Protein AF-A0A8C4JQ48-F1 (afdb_monomer_lite)

Radius of gyration: 20.85 Å; chains: 1; bounding box: 27×43×63 Å

Structure (mmCIF, N/CA/C/O backbone):
data_AF-A0A8C4JQ48-F1
#
_entry.id   AF-A0A8C4JQ48-F1
#
loop_
_atom_site.group_PDB
_atom_site.id
_atom_site.type_symbol
_atom_site.label_atom_id
_atom_site.label_alt_id
_atom_site.label_comp_id
_atom_site.label_asym_id
_atom_site.label_entity_id
_atom_site.label_seq_id
_atom_site.pdbx_PDB_ins_code
_atom_site.Cartn_x
_atom_site.Cartn_y
_atom_site.Cartn_z
_atom_site.occupancy
_atom_site.B_iso_or_equiv
_atom_site.auth_seq_id
_atom_site.auth_comp_id
_atom_site.auth_asym_id
_atom_site.auth_atom_id
_atom_site.pdbx_PDB_model_num
ATOM 1 N N . GLN A 1 1 ? 20.468 0.243 7.714 1.00 44.59 1 GLN A N 1
ATOM 2 C CA . GLN A 1 1 ? 19.824 -0.899 7.037 1.00 44.59 1 GLN A CA 1
ATOM 3 C C . GLN A 1 1 ? 18.328 -0.623 7.092 1.00 44.59 1 GLN A C 1
ATOM 5 O O . GLN A 1 1 ? 17.706 -0.968 8.077 1.00 44.59 1 GLN A O 1
ATOM 10 N N . GLU A 1 2 ? 17.791 0.122 6.127 1.00 49.66 2 GLU A N 1
ATOM 11 C CA . GLU A 1 2 ? 16.360 0.512 6.069 1.00 49.66 2 GLU A CA 1
ATOM 12 C C . GLU A 1 2 ? 15.793 0.318 4.651 1.00 49.66 2 GLU A C 1
ATOM 14 O O . GLU A 1 2 ? 14.611 0.039 4.480 1.00 49.66 2 GLU A O 1
A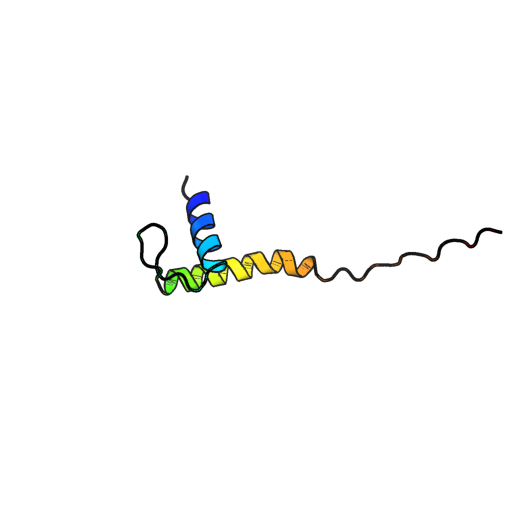TOM 19 N N . GLU A 1 3 ? 16.643 0.384 3.618 1.00 52.59 3 GLU A N 1
ATOM 20 C CA . GLU A 1 3 ? 16.228 0.225 2.217 1.00 52.59 3 GLU A CA 1
ATOM 21 C C . GLU A 1 3 ? 15.595 -1.134 1.901 1.00 52.59 3 GLU A C 1
ATOM 23 O O . GLU A 1 3 ? 14.635 -1.190 1.139 1.00 52.59 3 GLU A O 1
ATOM 28 N N . GLU A 1 4 ? 16.085 -2.229 2.484 1.00 60.03 4 GLU A N 1
ATOM 29 C CA . GLU A 1 4 ? 15.554 -3.567 2.187 1.00 60.03 4 GLU A CA 1
ATOM 30 C C . GLU A 1 4 ? 14.140 -3.763 2.762 1.00 60.03 4 GLU A C 1
ATOM 32 O O . GLU A 1 4 ? 13.269 -4.371 2.136 1.00 60.03 4 GLU A O 1
ATOM 37 N N . GLU A 1 5 ? 13.888 -3.166 3.926 1.00 61.22 5 GLU A N 1
ATOM 38 C CA . GLU A 1 5 ? 12.628 -3.270 4.660 1.00 61.22 5 GLU A CA 1
ATOM 39 C C . GLU A 1 5 ? 11.543 -2.395 4.012 1.00 61.22 5 GLU A C 1
ATOM 41 O O . GLU A 1 5 ? 10.442 -2.869 3.719 1.00 61.22 5 GLU A O 1
ATOM 46 N N . GLY A 1 6 ? 11.896 -1.163 3.622 1.00 66.38 6 GLY A N 1
ATOM 47 C CA . GLY A 1 6 ? 11.003 -0.278 2.871 1.00 66.38 6 GLY A CA 1
ATOM 48 C C . GLY A 1 6 ? 10.623 -0.830 1.491 1.00 66.38 6 GLY A C 1
ATOM 49 O O . GLY A 1 6 ? 9.470 -0.717 1.069 1.00 66.38 6 GLY A O 1
ATOM 50 N N . VAL A 1 7 ? 11.558 -1.483 0.787 1.00 72.19 7 VAL A N 1
ATOM 51 C CA . VAL A 1 7 ? 11.267 -2.140 -0.501 1.00 72.19 7 VAL A CA 1
ATOM 52 C C . VAL A 1 7 ? 10.317 -3.325 -0.311 1.00 72.19 7 VAL A C 1
ATOM 54 O O . VAL A 1 7 ? 9.381 -3.480 -1.100 1.00 72.19 7 VAL A O 1
ATOM 57 N N . SER A 1 8 ? 10.497 -4.118 0.750 1.00 80.19 8 SER A N 1
ATOM 58 C CA . SER A 1 8 ? 9.593 -5.223 1.093 1.00 80.19 8 SER A CA 1
ATOM 59 C C . SER A 1 8 ? 8.175 -4.726 1.397 1.00 80.19 8 SER A C 1
ATOM 61 O O . SER A 1 8 ? 7.202 -5.245 0.843 1.00 80.19 8 SER A O 1
ATOM 63 N N . TYR A 1 9 ? 8.045 -3.654 2.184 1.00 88.69 9 TYR A N 1
ATOM 64 C CA . TYR A 1 9 ? 6.758 -3.050 2.535 1.00 88.69 9 TYR A CA 1
ATOM 65 C C . TYR A 1 9 ? 5.953 -2.637 1.292 1.00 88.69 9 TYR A C 1
ATOM 67 O O . TYR A 1 9 ? 4.820 -3.087 1.089 1.00 88.69 9 TYR A O 1
ATOM 75 N N . PHE A 1 10 ? 6.545 -1.837 0.395 1.00 89.31 10 PHE A N 1
ATOM 76 C CA . PHE A 1 10 ? 5.845 -1.383 -0.812 1.00 89.31 10 PHE A CA 1
ATOM 77 C C . PHE A 1 10 ? 5.616 -2.503 -1.827 1.00 89.31 10 PHE A C 1
ATOM 79 O O . PHE A 1 10 ? 4.612 -2.465 -2.542 1.00 89.31 10 PHE A O 1
ATOM 86 N N . TYR A 1 11 ? 6.489 -3.513 -1.877 1.00 90.19 11 TYR A N 1
ATOM 87 C CA . TYR A 1 11 ? 6.279 -4.700 -2.702 1.00 90.19 11 TYR A CA 1
ATOM 88 C C . TYR A 1 11 ? 5.028 -5.470 -2.268 1.00 90.19 11 TYR A C 1
ATOM 90 O O . TYR A 1 11 ? 4.161 -5.761 -3.097 1.00 90.19 11 TYR A O 1
ATOM 98 N N . VAL A 1 12 ? 4.895 -5.743 -0.967 1.00 92.06 12 VAL A N 1
ATOM 99 C CA . VAL A 1 12 ? 3.733 -6.445 -0.409 1.00 92.06 12 VAL A CA 1
ATOM 100 C C . VAL A 1 12 ? 2.454 -5.645 -0.655 1.00 92.06 12 VAL A C 1
ATOM 102 O O . VAL A 1 12 ? 1.469 -6.204 -1.141 1.00 92.06 12 VAL A O 1
ATOM 105 N N . LEU A 1 13 ? 2.473 -4.328 -0.433 1.00 92.56 13 LEU A N 1
ATOM 106 C CA . LEU A 1 13 ? 1.318 -3.468 -0.713 1.00 92.56 13 LEU A CA 1
ATOM 107 C C . LEU A 1 13 ? 0.960 -3.393 -2.205 1.00 92.56 13 LEU A C 1
ATOM 109 O O . LEU A 1 13 ? -0.217 -3.359 -2.562 1.00 92.56 13 LEU A O 1
ATOM 113 N N . ALA A 1 14 ? 1.954 -3.391 -3.095 1.00 90.19 14 ALA A N 1
ATOM 114 C CA . ALA A 1 14 ? 1.737 -3.386 -4.542 1.00 90.19 14 ALA A CA 1
ATOM 115 C C . ALA A 1 14 ? 1.172 -4.720 -5.071 1.00 90.19 14 ALA A C 1
ATOM 117 O O . ALA A 1 14 ? 0.507 -4.740 -6.123 1.00 90.19 14 ALA A O 1
ATOM 118 N N . ALA A 1 15 ? 1.463 -5.823 -4.373 1.00 89.88 15 ALA A N 1
ATOM 119 C CA . ALA A 1 15 ? 0.955 -7.162 -4.657 1.00 89.88 15 ALA A CA 1
ATOM 120 C C . ALA A 1 15 ? -0.450 -7.395 -4.074 1.00 89.88 15 ALA A C 1
ATOM 122 O O . ALA A 1 15 ? -1.263 -8.065 -4.711 1.00 89.88 15 ALA A O 1
ATOM 123 N N . LEU A 1 16 ? -0.750 -6.814 -2.908 1.00 92.31 16 LEU A N 1
ATOM 124 C CA . LEU A 1 16 ? -1.987 -7.023 -2.150 1.00 92.31 16 LEU A CA 1
ATOM 125 C C . LEU A 1 16 ? -2.703 -5.687 -1.854 1.00 92.31 16 LEU A C 1
ATOM 127 O O . LEU A 1 16 ? -2.713 -5.223 -0.712 1.00 92.31 16 LEU A O 1
ATOM 131 N N . PRO A 1 17 ? -3.348 -5.060 -2.855 1.00 88.62 17 PRO A N 1
ATOM 132 C CA . PRO A 1 17 ? -3.958 -3.735 -2.710 1.00 88.62 17 PRO A CA 1
ATOM 133 C C . PRO A 1 17 ? -5.157 -3.690 -1.747 1.00 88.62 17 P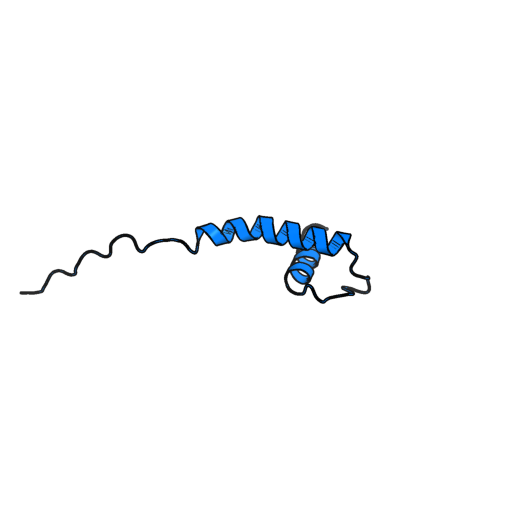RO A C 1
ATOM 135 O O . PRO A 1 17 ? -5.573 -2.601 -1.353 1.00 88.62 17 PRO A O 1
ATOM 138 N N . GLN A 1 18 ? -5.721 -4.843 -1.371 1.00 92.19 18 GLN A N 1
ATOM 139 C CA . GLN A 1 18 ? -6.801 -4.938 -0.386 1.00 92.19 18 GLN A CA 1
ATOM 140 C C . GLN A 1 18 ? -6.335 -4.854 1.078 1.00 92.19 18 GLN A C 1
ATOM 142 O O . GLN A 1 18 ? -7.179 -4.820 1.972 1.00 92.19 18 GLN A O 1
ATOM 147 N N . LEU A 1 19 ? -5.024 -4.848 1.349 1.00 92.44 19 LEU A N 1
ATOM 148 C CA . LEU A 1 19 ? -4.516 -4.744 2.717 1.00 92.44 19 LEU A CA 1
ATOM 149 C C . LEU A 1 19 ? -4.850 -3.379 3.328 1.00 92.44 19 LEU A C 1
ATOM 151 O O . LEU A 1 19 ? -4.523 -2.323 2.785 1.00 92.44 19 LEU A O 1
ATOM 155 N N . THR A 1 20 ? -5.475 -3.415 4.501 1.00 92.38 20 THR A N 1
ATOM 156 C CA . THR A 1 20 ? -5.785 -2.233 5.319 1.00 92.38 20 THR A CA 1
ATOM 157 C C . THR A 1 20 ? -4.783 -2.024 6.450 1.00 92.38 20 THR A C 1
ATOM 159 O O . THR A 1 20 ? -4.723 -0.938 7.018 1.00 92.38 20 THR A O 1
ATOM 162 N N . SER A 1 21 ? -3.989 -3.045 6.769 1.00 93.38 21 SER A N 1
ATOM 163 C CA . SER A 1 21 ? -2.924 -3.018 7.769 1.00 93.38 21 SER A CA 1
ATOM 164 C C . SER A 1 21 ? -1.789 -3.952 7.353 1.00 93.38 21 SER A C 1
ATOM 166 O O . SER A 1 21 ? -2.051 -5.010 6.780 1.00 93.38 21 SER A O 1
ATOM 168 N N . LEU A 1 22 ? -0.551 -3.579 7.660 1.00 89.44 22 LEU A N 1
ATOM 169 C CA . LEU A 1 22 ? 0.656 -4.370 7.436 1.00 89.44 22 LEU A CA 1
ATOM 170 C C . LEU A 1 22 ? 1.627 -4.095 8.589 1.00 89.44 22 LEU A C 1
ATOM 172 O O . LEU A 1 22 ? 1.784 -2.944 8.984 1.00 89.44 22 LEU A O 1
ATOM 176 N N . ASP A 1 23 ? 2.216 -5.156 9.139 1.00 86.50 23 ASP A N 1
ATOM 177 C CA . ASP A 1 23 ? 3.158 -5.108 10.267 1.00 86.50 23 ASP A CA 1
ATOM 178 C C . ASP A 1 23 ? 2.697 -4.208 11.430 1.00 86.50 23 ASP A C 1
ATOM 180 O O . ASP A 1 23 ? 3.292 -3.189 11.771 1.00 86.50 23 ASP A O 1
ATOM 184 N N . PHE A 1 24 ? 1.530 -4.548 11.989 1.00 89.25 24 PHE A N 1
ATOM 185 C CA . PHE A 1 24 ? 0.873 -3.836 13.098 1.00 89.25 24 PHE A CA 1
ATOM 186 C C . PHE A 1 24 ? 0.476 -2.371 12.821 1.00 89.25 24 PHE A C 1
ATOM 188 O O . PHE A 1 24 ? -0.144 -1.738 13.675 1.00 89.25 24 PHE A O 1
ATOM 195 N N . SER A 1 25 ? 0.744 -1.852 11.620 1.00 89.75 25 SER A N 1
ATOM 196 C CA . SER A 1 25 ? 0.451 -0.477 11.212 1.00 89.75 25 SER A CA 1
ATOM 197 C C . SER A 1 25 ? -0.680 -0.417 10.185 1.00 89.75 25 SER A C 1
ATOM 199 O O . SER A 1 25 ? -0.847 -1.313 9.357 1.00 89.75 25 SER A O 1
ATOM 201 N N . ALA A 1 26 ? -1.486 0.646 10.221 1.00 93.88 26 ALA A N 1
ATOM 202 C CA . ALA A 1 26 ? -2.550 0.858 9.241 1.00 93.88 26 ALA A CA 1
ATOM 203 C C . ALA A 1 26 ? -1.976 1.338 7.899 1.00 93.88 26 ALA A C 1
ATOM 205 O O . ALA A 1 26 ? -1.128 2.224 7.861 1.00 93.88 26 ALA A O 1
ATOM 206 N N . VAL A 1 27 ? -2.488 0.800 6.791 1.00 93.81 27 VAL A N 1
ATOM 207 C CA . VAL A 1 27 ? -2.091 1.214 5.440 1.00 93.81 27 VAL A CA 1
ATOM 208 C C . VAL A 1 27 ? -2.806 2.511 5.081 1.00 93.81 27 VAL A C 1
ATOM 210 O O . VAL A 1 27 ? -4.032 2.557 4.890 1.00 93.81 27 VAL A O 1
ATOM 213 N N . THR A 1 28 ? -2.037 3.580 4.933 1.00 94.94 28 THR A N 1
ATOM 214 C CA . THR A 1 28 ? -2.561 4.902 4.605 1.00 94.94 28 THR A CA 1
ATOM 215 C C . THR A 1 28 ? -2.833 5.053 3.107 1.00 94.94 28 THR A C 1
ATOM 217 O O . THR A 1 28 ? -2.479 4.225 2.262 1.00 94.94 28 THR A O 1
ATOM 220 N N . ARG A 1 29 ? -3.494 6.156 2.737 1.00 93.25 29 ARG A N 1
ATOM 221 C CA . ARG A 1 29 ? -3.695 6.507 1.323 1.00 93.25 29 ARG A CA 1
ATOM 222 C C . ARG A 1 29 ? -2.372 6.844 0.628 1.00 93.25 29 ARG A C 1
ATOM 224 O O . ARG A 1 29 ? -2.261 6.614 -0.574 1.00 93.25 29 ARG A O 1
ATOM 231 N N . GLN A 1 30 ? -1.401 7.367 1.377 1.00 92.75 30 GLN A N 1
ATOM 232 C CA . GLN A 1 30 ? -0.068 7.682 0.876 1.00 92.75 30 GLN A CA 1
ATOM 233 C C . GLN A 1 30 ? 0.709 6.400 0.565 1.00 92.75 30 GLN A C 1
ATOM 235 O O . GLN A 1 30 ? 1.246 6.290 -0.531 1.00 92.75 30 GLN A O 1
ATOM 240 N N . ASP A 1 31 ? 0.657 5.395 1.441 1.00 92.50 31 ASP A N 1
ATOM 241 C CA . ASP A 1 31 ? 1.345 4.111 1.230 1.00 92.50 31 ASP A CA 1
ATOM 242 C C . ASP A 1 31 ? 0.872 3.414 -0.047 1.00 92.50 31 ASP A C 1
ATOM 244 O O . ASP A 1 31 ? 1.677 2.942 -0.851 1.00 92.50 31 ASP A O 1
ATOM 248 N N . ARG A 1 32 ? -0.444 3.436 -0.296 1.00 92.69 32 ARG A N 1
ATOM 249 C CA . ARG A 1 32 ? -1.035 2.910 -1.537 1.00 92.69 32 ARG A CA 1
ATOM 250 C C . ARG A 1 32 ? -0.543 3.652 -2.778 1.00 92.69 32 ARG A C 1
ATOM 252 O O . ARG A 1 32 ? -0.271 3.020 -3.797 1.00 92.69 32 ARG A O 1
ATOM 259 N N . ALA A 1 33 ? -0.431 4.979 -2.705 1.00 91.88 33 ALA A N 1
ATOM 260 C CA . ALA A 1 33 ? 0.071 5.785 -3.813 1.00 91.88 33 ALA A CA 1
ATOM 261 C C . ALA A 1 33 ? 1.552 5.486 -4.093 1.00 91.88 33 ALA A C 1
ATOM 263 O O . ALA A 1 33 ? 1.925 5.278 -5.248 1.00 91.88 33 ALA A O 1
ATOM 264 N N . THR A 1 34 ? 2.371 5.380 -3.044 1.00 92.12 34 THR A N 1
ATOM 265 C CA . THR A 1 34 ? 3.792 5.029 -3.148 1.00 92.12 34 THR A CA 1
ATOM 266 C C . THR A 1 34 ? 3.982 3.626 -3.723 1.00 92.12 34 THR A C 1
ATOM 268 O O . THR A 1 34 ? 4.748 3.457 -4.670 1.00 92.12 34 THR A O 1
ATOM 271 N N . ALA A 1 35 ? 3.227 2.631 -3.248 1.00 91.38 35 ALA A N 1
ATOM 272 C CA . ALA A 1 35 ? 3.275 1.262 -3.765 1.00 91.38 35 ALA A CA 1
ATOM 273 C C . ALA A 1 35 ? 2.859 1.178 -5.247 1.00 91.38 35 ALA A C 1
ATOM 275 O O . ALA A 1 35 ? 3.491 0.479 -6.043 1.00 91.38 35 ALA A O 1
ATOM 276 N N . ALA A 1 36 ? 1.828 1.928 -5.655 1.00 89.94 36 ALA A N 1
ATOM 277 C CA . ALA A 1 36 ? 1.403 2.001 -7.053 1.00 89.94 36 ALA A CA 1
ATOM 278 C C . ALA A 1 36 ? 2.466 2.659 -7.951 1.00 89.94 36 ALA A C 1
ATOM 280 O O . ALA A 1 36 ? 2.760 2.150 -9.039 1.00 89.94 36 ALA A O 1
ATOM 281 N N . ALA A 1 37 ? 3.075 3.755 -7.489 1.00 89.50 37 ALA A N 1
ATOM 282 C CA . ALA A 1 37 ? 4.169 4.419 -8.191 1.00 89.50 37 ALA A CA 1
ATOM 283 C C . ALA A 1 37 ? 5.371 3.476 -8.342 1.00 89.50 37 ALA A C 1
ATOM 285 O O . ALA A 1 37 ? 5.841 3.260 -9.463 1.00 89.50 37 ALA A O 1
ATOM 286 N N . TRP A 1 38 ? 5.781 2.821 -7.254 1.00 87.94 38 TRP A N 1
ATOM 287 C CA . TRP A 1 38 ? 6.853 1.829 -7.244 1.00 87.94 38 TRP A CA 1
ATOM 288 C C . TRP A 1 38 ? 6.581 0.693 -8.240 1.00 87.94 38 TRP A C 1
ATOM 290 O O . TRP A 1 38 ? 7.423 0.388 -9.085 1.00 87.94 38 TRP A O 1
ATOM 300 N N . LYS A 1 39 ? 5.366 0.130 -8.251 1.00 86.69 39 LYS A N 1
ATOM 301 C CA . LYS A 1 39 ? 4.960 -0.901 -9.219 1.00 86.69 39 LYS A CA 1
ATOM 302 C C . LYS A 1 39 ? 5.100 -0.426 -10.663 1.00 86.69 39 LYS A C 1
ATOM 304 O O . LYS A 1 39 ? 5.583 -1.176 -11.506 1.00 86.69 39 LYS A O 1
ATOM 309 N N . SER A 1 40 ? 4.696 0.809 -10.961 1.00 86.31 40 SER A N 1
ATOM 310 C CA . SER A 1 40 ? 4.771 1.367 -12.317 1.00 86.31 40 SER A CA 1
ATOM 311 C C . SER A 1 40 ? 6.211 1.605 -12.792 1.00 86.31 40 SER A C 1
ATOM 313 O O . SER A 1 40 ? 6.522 1.348 -13.956 1.00 86.31 40 SER A O 1
ATOM 315 N N . MET A 1 41 ? 7.103 2.028 -11.890 1.00 82.44 41 MET A N 1
ATOM 316 C CA . MET A 1 41 ? 8.529 2.211 -12.171 1.00 82.44 41 MET A CA 1
ATOM 317 C C . MET A 1 41 ? 9.201 0.873 -12.489 1.00 82.44 41 MET A C 1
ATOM 319 O O . MET A 1 41 ? 9.943 0.772 -13.463 1.00 82.44 41 MET A O 1
ATOM 323 N N . ASN A 1 42 ? 8.865 -0.173 -11.732 1.00 77.38 42 ASN A N 1
ATOM 324 C CA . ASN A 1 42 ? 9.423 -1.512 -11.914 1.00 77.38 42 ASN A CA 1
ATOM 325 C C . ASN A 1 42 ? 8.768 -2.286 -13.079 1.00 77.38 42 ASN A C 1
ATOM 327 O O . ASN A 1 42 ? 9.421 -3.086 -13.746 1.00 77.38 42 ASN A O 1
ATOM 331 N N . ALA A 1 43 ? 7.502 -2.012 -13.412 1.00 67.00 43 ALA A N 1
ATOM 332 C CA . ALA A 1 43 ? 6.810 -2.643 -14.541 1.00 67.00 43 ALA A CA 1
ATOM 333 C C . ALA A 1 43 ? 7.393 -2.248 -15.910 1.00 67.00 43 ALA A C 1
ATOM 335 O O . ALA A 1 43 ? 7.316 -3.032 -16.861 1.00 67.00 43 ALA A O 1
ATOM 336 N N . LYS A 1 44 ? 8.019 -1.067 -16.020 1.00 58.38 44 LYS A N 1
ATOM 337 C CA . LYS A 1 44 ? 8.707 -0.638 -17.249 1.00 58.38 44 LYS A CA 1
ATOM 338 C C . LYS A 1 44 ? 9.912 -1.520 -17.594 1.00 58.38 44 LYS A C 1
ATOM 340 O O . LYS A 1 44 ? 10.205 -1.674 -18.775 1.00 58.38 44 LYS A O 1
ATOM 345 N N . ALA A 1 45 ? 10.529 -2.184 -16.615 1.00 53.78 45 ALA A N 1
ATOM 346 C CA . ALA A 1 45 ? 11.582 -3.170 -16.868 1.00 53.78 45 ALA A CA 1
ATOM 347 C C . ALA A 1 45 ? 11.041 -4.480 -17.485 1.00 53.78 45 ALA A C 1
ATOM 349 O O . ALA A 1 45 ? 11.741 -5.147 -18.239 1.00 53.78 45 ALA A O 1
ATOM 350 N N . VAL A 1 46 ? 9.77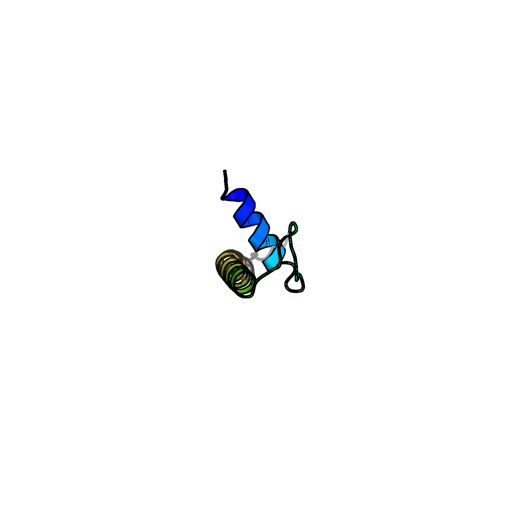2 -4.829 -17.233 1.00 52.34 46 VAL A N 1
ATOM 351 C CA . VAL A 1 46 ? 9.136 -6.062 -17.747 1.00 52.34 46 VAL A CA 1
ATOM 352 C C . VAL A 1 46 ? 8.455 -5.849 -19.106 1.00 52.34 46 VAL A C 1
ATOM 354 O O . VAL A 1 46 ? 8.320 -6.789 -19.893 1.00 52.34 46 VAL A O 1
ATOM 357 N N . ALA A 1 47 ? 8.057 -4.618 -19.438 1.00 49.72 47 ALA A N 1
ATOM 358 C CA . ALA A 1 47 ? 7.459 -4.304 -20.739 1.00 49.72 47 ALA A CA 1
ATOM 359 C C . ALA A 1 47 ? 8.437 -4.480 -21.921 1.00 49.72 47 ALA A C 1
ATOM 361 O O . ALA A 1 47 ? 7.989 -4.768 -23.027 1.00 49.72 47 ALA A O 1
ATOM 362 N N . GLY A 1 48 ? 9.754 -4.413 -21.685 1.00 46.47 48 GLY A N 1
ATOM 363 C CA . GLY A 1 48 ? 10.776 -4.761 -22.684 1.00 46.47 48 GLY A CA 1
ATOM 364 C C . GLY A 1 48 ? 10.932 -6.268 -22.945 1.00 46.47 48 GLY A C 1
ATOM 365 O O . GLY A 1 48 ? 11.496 -6.655 -23.963 1.00 46.47 48 GLY A O 1
ATOM 366 N N . ALA A 1 49 ? 10.406 -7.135 -22.070 1.00 51.69 49 ALA A N 1
ATOM 367 C CA . ALA A 1 49 ? 10.541 -8.592 -22.185 1.00 51.69 49 ALA A CA 1
ATOM 3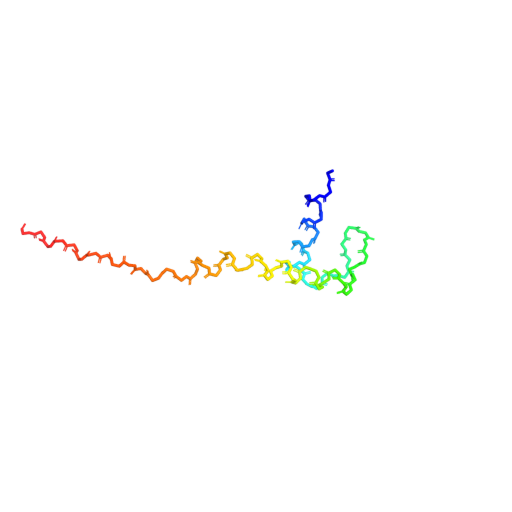68 C C . ALA A 1 49 ? 9.311 -9.286 -22.803 1.00 51.69 49 ALA A C 1
ATOM 370 O O . ALA A 1 49 ? 9.405 -10.430 -23.241 1.00 51.69 49 ALA A O 1
ATOM 371 N N . ARG A 1 50 ? 8.157 -8.607 -22.894 1.00 53.94 50 ARG A N 1
ATOM 372 C CA . ARG A 1 50 ? 6.929 -9.146 -23.524 1.00 53.94 50 ARG A CA 1
ATOM 373 C C . ARG A 1 50 ? 6.738 -8.713 -24.979 1.00 53.94 50 ARG A C 1
ATOM 375 O O . ARG A 1 50 ? 5.617 -8.662 -25.473 1.00 53.94 50 ARG A O 1
ATOM 382 N N . GLY A 1 51 ? 7.839 -8.417 -25.662 1.00 47.75 51 GLY A N 1
ATOM 383 C CA . GLY A 1 51 ? 7.833 -7.936 -27.039 1.00 47.75 51 GLY A CA 1
ATOM 384 C C . GLY A 1 51 ? 9.127 -8.235 -27.783 1.00 47.75 51 GLY A C 1
ATOM 385 O O . GLY A 1 51 ? 9.642 -7.362 -28.466 1.00 47.75 51 GLY A O 1
ATOM 386 N N . SER A 1 52 ? 9.673 -9.447 -27.665 1.00 46.53 52 SER A N 1
ATOM 387 C CA . SER A 1 52 ? 10.556 -9.952 -28.720 1.00 46.53 52 SER A CA 1
ATOM 388 C C . SER A 1 52 ? 9.680 -10.653 -29.759 1.00 46.53 52 SER A C 1
ATOM 390 O O . SER A 1 52 ? 9.236 -11.775 -29.495 1.00 46.53 52 SER A O 1
ATOM 392 N N . PRO A 1 53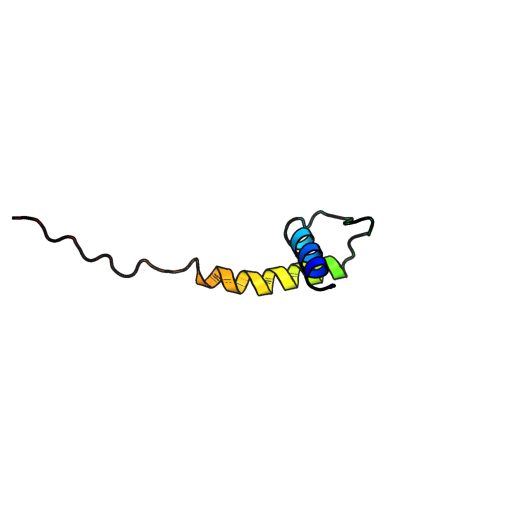 ? 9.391 -10.053 -30.932 1.00 50.56 53 PRO A N 1
ATOM 393 C CA . PRO A 1 53 ? 9.003 -10.877 -32.063 1.00 50.56 53 PRO A CA 1
ATOM 394 C C . PRO A 1 53 ? 10.164 -11.845 -32.282 1.00 50.56 53 PRO A C 1
ATOM 396 O O . PRO A 1 53 ? 11.326 -11.435 -32.274 1.00 50.56 53 PRO A O 1
ATOM 399 N N . ARG A 1 54 ? 9.865 -13.141 -32.394 1.00 59.28 54 ARG A N 1
ATOM 400 C CA . ARG A 1 54 ? 10.848 -14.148 -32.788 1.00 59.28 54 ARG A CA 1
ATOM 401 C C . ARG A 1 54 ? 11.499 -13.665 -34.085 1.00 59.28 54 ARG A C 1
ATOM 403 O O . ARG A 1 54 ? 10.899 -13.810 -35.144 1.00 59.28 54 ARG A O 1
ATOM 410 N N . ARG A 1 55 ? 12.687 -13.064 -33.997 1.00 60.19 55 ARG A N 1
ATOM 411 C CA . ARG A 1 55 ? 13.532 -12.834 -35.161 1.00 60.19 55 ARG A CA 1
ATOM 412 C C . ARG A 1 55 ? 13.934 -14.211 -35.656 1.00 60.19 55 ARG A C 1
ATOM 414 O O . ARG A 1 55 ? 14.683 -14.925 -34.997 1.00 60.19 55 ARG A O 1
ATOM 421 N N . ASP A 1 56 ? 13.306 -14.583 -36.761 1.00 59.28 56 ASP A N 1
ATOM 422 C CA . ASP A 1 56 ? 13.934 -15.320 -37.843 1.00 59.28 56 ASP A CA 1
ATOM 423 C C . ASP A 1 56 ? 14.595 -16.628 -37.402 1.00 59.28 56 ASP A C 1
ATOM 425 O O . ASP A 1 56 ? 15.812 -16.749 -37.299 1.00 59.28 56 ASP A O 1
ATOM 429 N N . ARG A 1 57 ? 13.768 -17.657 -37.189 1.00 57.81 57 ARG A N 1
ATOM 430 C CA . ARG A 1 57 ? 14.248 -19.033 -37.329 1.00 57.81 57 ARG A CA 1
ATOM 431 C C . ARG A 1 57 ? 14.390 -19.300 -38.836 1.00 57.81 57 ARG A C 1
ATOM 433 O O . ARG A 1 57 ? 13.354 -19.361 -39.499 1.00 57.81 57 ARG A O 1
ATOM 440 N N . PRO A 1 58 ? 15.602 -19.454 -39.399 1.00 66.19 58 PRO A N 1
ATOM 441 C CA . PRO A 1 58 ? 15.741 -19.822 -40.803 1.00 66.19 58 PRO A CA 1
ATOM 442 C C . PRO A 1 58 ? 15.158 -21.227 -41.043 1.00 66.19 58 PRO A C 1
ATOM 444 O O . PRO A 1 58 ? 15.174 -22.061 -40.127 1.00 66.19 58 PRO A O 1
ATOM 447 N N . PRO A 1 59 ? 14.624 -21.511 -42.246 1.00 64.75 59 PRO A N 1
ATOM 448 C CA . PRO A 1 59 ? 14.117 -22.838 -42.569 1.00 64.75 59 PRO A CA 1
ATOM 449 C C . PRO A 1 59 ? 15.253 -23.868 -42.498 1.00 64.75 59 PRO A C 1
ATOM 451 O O . PRO A 1 59 ? 16.357 -23.629 -42.984 1.00 64.75 59 PRO A O 1
ATOM 454 N N . SER A 1 60 ? 14.984 -25.014 -41.862 1.00 68.69 60 SER A N 1
ATOM 455 C CA . SER A 1 60 ? 15.905 -26.157 -41.848 1.00 68.69 60 SER A CA 1
ATOM 456 C C . SER A 1 60 ? 16.225 -26.597 -43.278 1.00 68.69 60 SER A C 1
ATOM 458 O O . SER A 1 60 ? 15.291 -26.722 -44.074 1.00 68.69 60 SER A O 1
ATOM 460 N N . PRO A 1 61 ? 17.498 -26.875 -43.614 1.00 66.19 61 PRO A N 1
ATOM 461 C CA . PRO A 1 61 ? 17.821 -27.444 -44.910 1.00 66.19 61 PRO A CA 1
ATOM 462 C C . PRO A 1 61 ? 17.191 -28.836 -45.008 1.00 66.19 61 PRO A C 1
ATOM 464 O O . PRO A 1 61 ? 17.400 -29.693 -44.146 1.00 66.19 61 PRO A O 1
ATOM 467 N N . ALA A 1 62 ? 16.389 -29.035 -46.054 1.00 62.75 62 ALA A N 1
ATOM 468 C CA . ALA A 1 62 ? 15.879 -30.342 -46.426 1.00 62.75 62 ALA A CA 1
ATOM 469 C C . ALA A 1 62 ? 17.071 -31.263 -46.714 1.00 62.75 62 ALA A C 1
ATOM 471 O O . ALA A 1 62 ? 17.966 -30.925 -47.489 1.00 62.75 62 ALA A O 1
ATOM 472 N N . ARG A 1 63 ? 17.102 -32.402 -46.028 1.00 59.75 63 ARG A N 1
ATOM 473 C CA . ARG A 1 63 ? 18.133 -33.421 -46.190 1.00 59.75 63 ARG A CA 1
ATOM 474 C C . ARG A 1 63 ? 17.807 -34.207 -47.464 1.00 59.75 63 ARG A C 1
ATOM 476 O O . ARG A 1 63 ? 16.707 -34.749 -47.553 1.00 59.75 63 ARG A O 1
ATOM 483 N N . ALA A 1 64 ? 18.724 -34.177 -48.432 1.00 57.72 64 ALA A N 1
ATOM 484 C CA . ALA A 1 64 ? 18.709 -35.038 -49.615 1.00 57.72 64 ALA A CA 1
ATOM 485 C C . ALA A 1 64 ? 19.022 -36.495 -49.245 1.00 57.72 64 ALA A C 1
ATOM 487 O O . ALA A 1 64 ? 19.705 -36.703 -48.209 1.00 57.72 64 ALA A O 1
#

pLDDT: mean 75.25, std 17.13, range [44.59, 94.94]

Secondary structure (DSSP, 8-state):
--HHHHHHHHHHHHH-TT-SEETTEE--HHHHHHHHHHHHHHHHHHHTTS-------PPPPPP-

Foldseek 3Di:
DCVVVLVVQLCVCLVCVVDQDDPNGGQDPVSNVVSVVVCVVVVVVVVVVVDDPPPDPDDDDDDD

Organism: Dromaius novaehollandiae (NCBI:txid8790)

Sequence (64 aa):
QEEEEGVSYFYVLAALPQLTSLDFSAVTRQDRATAAAWKSMNAKAVAGARGS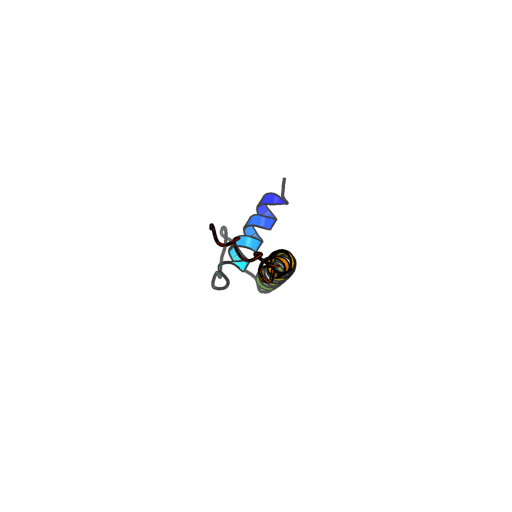PRRDRPPSPARA